Protein AF-A0A2E4WLP1-F1 (afdb_monomer)

Solvent-accessible surface area (backbone atoms only — not comparable to full-atom values): 7929 Å² total; per-residue (Å²): 133,83,77,79,73,80,67,69,80,87,57,80,39,65,28,33,34,32,50,63,63,45,39,62,95,44,97,40,68,71,55,18,43,47,50,52,18,60,77,67,77,48,59,47,69,57,53,52,55,36,40,78,62,64,17,30,34,39,92,76,29,42,27,37,70,75,56,77,68,57,94,65,77,84,78,48,48,96,75,29,68,25,31,45,38,59,49,49,35,42,50,78,37,74,59,32,49,52,60,50,12,59,77,59,77,51,49,43,70,56,42,51,54,44,63,77,43,70,30,33,35,39,94,83,32,42,29,34,61,76,58,68,65,86,69,63,91,125

Foldseek 3Di:
DPDPPQQDFDDKKWKAFLQCVLCVPHPDSVVSLVVVCVVQVHDSVVSVVLNVQRWMDIPNFIKGFDDPLDPDRQPSPPTWIKGFLQSCCCNVVVSDLCVVQVVSVHHSVVSVVLNVFRWIATPNTIIGTDDDGPPPPD

Mean predicted aligned error: 6.13 Å

pLDDT: mean 87.42, std 14.98, range [32.41, 97.62]

Secondary structure (DSSP, 8-state):
-----------EEEEEEHHHHHHTT-S-HHHHHHHHHHHTT--HHHHHHHHHTT-EEETTEEEEE---S-SS-----TTEEEEEHHHHHHHHSTT-HHHHHHHTT--HHHHHHHHTS-EEEETTEEEEE---TT----

Structure (mmCIF, N/CA/C/O backbone):
data_AF-A0A2E4WLP1-F1
#
_entry.id   AF-A0A2E4WLP1-F1
#
loop_
_atom_site.group_PDB
_atom_site.id
_atom_site.type_symbol
_atom_site.label_atom_id
_atom_site.label_alt_id
_atom_site.label_comp_id
_atom_site.label_asym_id
_atom_site.label_entity_id
_atom_site.label_seq_id
_atom_site.pdbx_PDB_ins_code
_atom_site.Cartn_x
_atom_site.Cartn_y
_atom_site.Cartn_z
_atom_site.occupancy
_atom_site.B_iso_or_equiv
_atom_site.auth_seq_id
_atom_site.auth_comp_id
_atom_site.auth_asym_id
_atom_site.auth_atom_id
_atom_site.pdbx_PDB_model_num
ATOM 1 N N . MET A 1 1 ? 11.986 -19.098 -35.768 1.00 40.88 1 MET A N 1
ATOM 2 C CA . MET A 1 1 ? 11.246 -18.023 -35.070 1.00 40.88 1 MET A CA 1
ATOM 3 C C . MET A 1 1 ? 10.822 -18.564 -33.711 1.00 40.88 1 MET A C 1
ATOM 5 O O . MET A 1 1 ? 9.979 -19.449 -33.663 1.00 40.88 1 MET A O 1
ATOM 9 N N . LYS A 1 2 ? 11.488 -18.168 -32.617 1.00 43.41 2 LYS A N 1
ATOM 10 C CA . LYS A 1 2 ? 11.101 -18.614 -31.267 1.00 43.41 2 LYS A CA 1
ATOM 11 C C . LYS A 1 2 ? 9.862 -17.818 -30.865 1.00 43.41 2 LYS A C 1
ATOM 13 O O . LYS A 1 2 ? 9.942 -16.596 -30.797 1.00 43.41 2 LYS A O 1
ATOM 18 N N . GLY A 1 3 ? 8.738 -18.506 -30.668 1.00 45.03 3 GLY A N 1
ATOM 19 C CA . GLY A 1 3 ? 7.481 -17.887 -30.261 1.00 45.03 3 GLY A CA 1
ATOM 20 C C . GLY A 1 3 ? 7.696 -17.023 -29.024 1.00 45.03 3 GLY A C 1
ATOM 21 O O . GLY A 1 3 ? 8.137 -17.519 -27.985 1.00 45.03 3 GLY A O 1
ATOM 22 N N . GLN A 1 4 ? 7.427 -15.724 -29.145 1.00 51.09 4 GLN A N 1
ATOM 23 C CA . GLN A 1 4 ? 7.289 -14.852 -27.988 1.00 51.09 4 GLN A CA 1
ATOM 24 C C . GLN A 1 4 ? 6.107 -15.390 -27.181 1.00 51.09 4 GLN A C 1
ATOM 26 O O . GLN A 1 4 ? 4.953 -15.173 -27.535 1.00 51.09 4 GLN A O 1
ATOM 31 N N . LYS A 1 5 ? 6.388 -16.150 -26.115 1.00 57.34 5 LYS A N 1
ATOM 32 C CA . LYS A 1 5 ? 5.394 -16.402 -25.070 1.00 57.34 5 LYS A CA 1
ATOM 33 C C . LYS A 1 5 ? 4.929 -15.031 -24.590 1.00 57.34 5 LYS A C 1
ATOM 35 O O . LYS A 1 5 ? 5.739 -14.295 -24.024 1.00 57.34 5 LYS A O 1
ATOM 40 N N . GLU A 1 6 ? 3.663 -14.696 -24.828 1.00 61.09 6 GLU A N 1
ATOM 41 C CA . GLU A 1 6 ? 3.023 -13.538 -24.207 1.00 61.09 6 GLU A CA 1
ATOM 42 C C . GLU A 1 6 ? 3.313 -13.573 -22.707 1.00 61.09 6 GLU A C 1
ATOM 44 O O . GLU A 1 6 ? 2.937 -14.512 -21.998 1.00 61.09 6 GLU A O 1
ATOM 49 N N . ARG A 1 7 ? 4.033 -12.565 -22.216 1.00 70.44 7 ARG A N 1
ATOM 50 C CA . ARG A 1 7 ? 4.277 -12.418 -20.786 1.00 70.44 7 ARG A CA 1
ATOM 51 C C . ARG A 1 7 ? 2.992 -11.876 -20.185 1.00 70.44 7 ARG A C 1
ATOM 53 O O . ARG A 1 7 ? 2.648 -10.724 -20.404 1.00 70.44 7 ARG A O 1
ATOM 60 N N . ARG A 1 8 ? 2.267 -12.719 -19.456 1.00 80.75 8 ARG A N 1
ATOM 61 C CA . ARG A 1 8 ? 1.040 -12.320 -18.763 1.00 80.75 8 ARG A CA 1
ATOM 62 C C . ARG A 1 8 ? 1.335 -12.027 -17.296 1.00 80.75 8 ARG A C 1
ATOM 64 O O . ARG A 1 8 ? 2.288 -12.557 -16.715 1.00 80.75 8 ARG A O 1
ATOM 71 N N . ILE A 1 9 ? 0.525 -11.148 -16.716 1.00 84.44 9 ILE A N 1
ATOM 72 C CA . ILE A 1 9 ? 0.515 -10.897 -15.276 1.00 84.44 9 ILE A CA 1
ATOM 73 C C . ILE A 1 9 ? -0.016 -12.154 -14.588 1.00 84.44 9 ILE A C 1
ATOM 75 O O . ILE A 1 9 ? -1.064 -12.668 -14.974 1.00 84.44 9 ILE A O 1
ATOM 79 N N . SER A 1 10 ? 0.724 -12.655 -13.600 1.00 76.25 10 SER A N 1
ATOM 80 C CA . SER A 1 10 ? 0.451 -13.961 -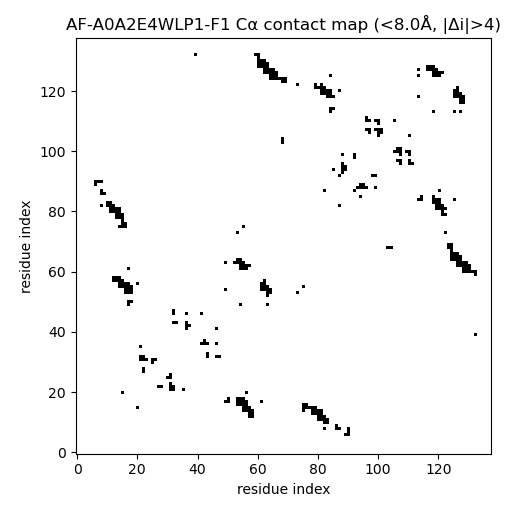12.995 1.00 76.25 10 SER A CA 1
ATOM 81 C C . SER A 1 10 ? -0.622 -13.909 -11.906 1.00 76.25 10 SER A C 1
ATOM 83 O O . SER A 1 10 ? -1.362 -14.873 -11.737 1.00 76.25 10 SER A O 1
ATOM 85 N N . LYS A 1 11 ? -0.698 -12.806 -11.150 1.00 82.88 11 LYS A N 1
ATOM 86 C CA . LYS A 1 11 ? -1.621 -12.644 -10.019 1.00 82.88 11 LYS A CA 1
ATOM 87 C C . LYS A 1 11 ? -2.161 -11.218 -9.983 1.00 82.88 11 LYS A C 1
ATOM 89 O O . LYS A 1 11 ? -1.384 -10.262 -9.989 1.00 82.88 11 LYS A O 1
ATOM 94 N N . ARG A 1 12 ? -3.485 -11.100 -9.916 1.00 88.75 12 ARG A N 1
ATOM 95 C CA . ARG A 1 12 ? -4.186 -9.867 -9.546 1.00 88.75 12 ARG A CA 1
ATOM 96 C C . ARG A 1 12 ? -4.548 -9.945 -8.067 1.00 88.75 12 ARG A C 1
ATOM 98 O O . ARG A 1 12 ? -4.819 -11.028 -7.552 1.00 88.75 12 ARG A O 1
ATOM 105 N N . ILE A 1 13 ? -4.448 -8.819 -7.378 1.00 90.62 13 ILE A N 1
ATOM 106 C CA . ILE A 1 13 ? -4.639 -8.707 -5.936 1.00 90.62 13 ILE A CA 1
ATOM 107 C C . ILE A 1 13 ? -5.767 -7.712 -5.715 1.00 90.62 13 ILE A C 1
ATOM 109 O O . ILE A 1 13 ? -5.641 -6.561 -6.128 1.00 90.62 13 ILE A O 1
ATOM 113 N N . ASN A 1 14 ? -6.834 -8.145 -5.051 1.00 90.12 14 ASN A N 1
ATOM 114 C CA . ASN A 1 14 ? -7.923 -7.251 -4.680 1.00 90.12 14 ASN A CA 1
ATOM 115 C C . ASN A 1 14 ? -7.434 -6.296 -3.594 1.00 90.12 14 ASN A C 1
ATOM 117 O O . ASN A 1 14 ? -6.863 -6.724 -2.584 1.00 90.12 14 ASN A O 1
ATOM 121 N N . VAL A 1 15 ? -7.649 -5.006 -3.825 1.00 91.25 15 VAL A N 1
ATOM 122 C CA . VAL A 1 15 ? -7.235 -3.937 -2.930 1.00 91.25 15 VAL A CA 1
ATOM 123 C C . VAL A 1 15 ? -8.424 -3.062 -2.586 1.00 91.25 15 VAL A C 1
ATOM 125 O O . VAL A 1 15 ? -9.173 -2.636 -3.461 1.00 91.25 15 VAL A O 1
ATOM 128 N N . VAL A 1 16 ? -8.534 -2.749 -1.299 1.00 91.69 16 VAL A N 1
ATOM 129 C CA . VAL A 1 16 ? -9.497 -1.788 -0.756 1.00 91.69 16 VAL A CA 1
ATOM 130 C C . VAL A 1 16 ? -8.765 -0.756 0.099 1.00 91.69 16 VAL A C 1
ATOM 132 O O . VAL A 1 16 ? -7.660 -1.014 0.595 1.00 91.69 16 VAL A O 1
ATOM 135 N N . LEU A 1 17 ? -9.359 0.421 0.303 1.00 92.25 17 LEU A N 1
ATOM 136 C CA . LEU A 1 17 ? -8.835 1.375 1.285 1.00 92.25 17 LEU A CA 1
ATOM 137 C C . LEU A 1 17 ? -8.813 0.732 2.675 1.00 92.25 17 LEU A C 1
ATOM 139 O O . LEU A 1 17 ? -9.767 0.064 3.080 1.00 92.25 17 LEU A O 1
ATOM 143 N N . LEU A 1 18 ? -7.726 0.953 3.424 1.00 93.88 18 LEU A N 1
ATOM 144 C CA . LEU A 1 18 ? -7.625 0.437 4.789 1.00 93.88 18 LEU A CA 1
ATOM 145 C C . LEU A 1 18 ? -8.752 0.992 5.662 1.00 93.88 18 LEU A C 1
ATOM 147 O O . LEU A 1 18 ? -9.290 0.261 6.482 1.00 93.88 18 LEU A O 1
ATOM 151 N N . GLU A 1 19 ? -9.105 2.262 5.475 1.00 93.88 19 GLU A N 1
ATOM 152 C CA . GLU A 1 19 ? -10.209 2.905 6.183 1.00 93.88 19 GLU A CA 1
ATOM 153 C C . GLU A 1 19 ? -11.521 2.151 5.965 1.00 93.88 19 GLU A C 1
ATOM 155 O O . GLU A 1 19 ? -12.093 1.652 6.928 1.00 93.88 19 GLU A O 1
ATOM 160 N N . SER A 1 20 ? -11.933 1.954 4.709 1.00 92.56 20 SER A N 1
ATOM 161 C CA . SER A 1 20 ? -13.149 1.205 4.374 1.00 92.56 20 SER A CA 1
ATOM 162 C C . SER A 1 20 ? -13.127 -0.218 4.935 1.00 92.56 20 SER A C 1
ATOM 164 O O . SER A 1 20 ? -14.129 -0.689 5.467 1.00 92.56 20 SER A O 1
ATOM 166 N N . HIS A 1 21 ? -11.976 -0.899 4.874 1.00 93.56 21 HIS A N 1
ATOM 167 C CA . HIS A 1 21 ? -11.826 -2.238 5.447 1.00 93.56 21 HIS A CA 1
ATOM 168 C C . HIS A 1 21 ? -11.993 -2.252 6.973 1.00 93.56 21 HIS A C 1
ATOM 170 O O . HIS A 1 21 ? -12.681 -3.119 7.504 1.00 93.56 21 HIS A O 1
ATOM 176 N N . VAL A 1 22 ? -11.367 -1.305 7.678 1.00 94.75 22 VAL A N 1
ATOM 177 C CA . VAL A 1 22 ? -11.427 -1.203 9.144 1.00 94.75 22 VAL A CA 1
ATOM 178 C C . VAL A 1 22 ? -12.829 -0.825 9.610 1.00 94.75 22 VAL A C 1
ATOM 180 O O . VAL A 1 22 ? -13.306 -1.385 10.591 1.00 94.75 22 VAL A O 1
ATOM 183 N N . MET A 1 23 ? -13.482 0.099 8.906 1.00 94.25 23 MET A N 1
ATOM 184 C CA . MET A 1 23 ? -14.807 0.626 9.242 1.00 94.25 23 MET A CA 1
ATOM 185 C C . MET A 1 23 ? -15.955 -0.326 8.891 1.00 94.25 23 MET A C 1
ATOM 187 O O . MET A 1 23 ? -17.079 -0.122 9.341 1.00 94.25 23 MET A O 1
ATOM 191 N N . SER A 1 24 ? -15.698 -1.367 8.095 1.00 91.88 24 SER A N 1
ATOM 192 C CA . SER A 1 24 ? -16.729 -2.305 7.651 1.00 91.88 24 SER A CA 1
ATOM 193 C C . SER A 1 24 ? -17.436 -2.969 8.841 1.00 91.88 24 SER A C 1
ATOM 195 O O . SER A 1 24 ? -16.818 -3.696 9.618 1.00 91.88 24 SER A O 1
ATOM 197 N N . GLY A 1 25 ? -18.740 -2.710 8.980 1.00 89.12 25 GLY A N 1
ATOM 198 C CA . GLY A 1 25 ? -19.568 -3.264 10.055 1.00 89.12 25 GLY A CA 1
ATOM 199 C C . GLY A 1 25 ? -19.469 -2.536 11.401 1.00 89.12 25 GLY A C 1
ATOM 200 O O . GLY A 1 25 ? -19.915 -3.089 12.404 1.00 89.12 25 GLY A O 1
ATOM 201 N N . PHE A 1 26 ? -18.903 -1.325 11.440 1.00 92.88 26 PHE A N 1
ATOM 202 C CA . PHE A 1 26 ? -18.823 -0.498 12.645 1.00 92.88 26 PHE A CA 1
ATOM 203 C C . PHE A 1 26 ? -19.364 0.912 12.394 1.00 92.88 26 PHE A C 1
ATOM 205 O O . PHE A 1 26 ? -18.933 1.591 11.467 1.00 92.88 26 PHE A O 1
ATOM 212 N N . ASP A 1 27 ? -20.218 1.398 13.295 1.00 88.94 27 ASP A N 1
ATOM 213 C CA . ASP A 1 27 ? -20.738 2.775 13.245 1.00 88.94 27 ASP A CA 1
ATOM 214 C C . ASP A 1 27 ? -19.764 3.801 13.857 1.00 88.94 27 ASP A C 1
ATOM 216 O O . ASP A 1 27 ? -19.884 5.007 13.646 1.00 88.94 27 ASP A O 1
ATOM 220 N N . SER A 1 28 ? -18.781 3.332 14.634 1.00 94.94 28 SER A N 1
ATOM 221 C CA . SER A 1 28 ? -17.825 4.167 15.366 1.00 94.94 28 SER A CA 1
ATOM 222 C C . SER A 1 28 ? -16.388 3.892 14.939 1.00 94.94 28 SER A C 1
ATOM 224 O O . SER A 1 28 ? -15.852 2.807 15.171 1.00 94.94 28 SER A O 1
ATOM 226 N N . GLU A 1 29 ? -15.710 4.919 14.416 1.00 92.88 29 GLU A N 1
ATOM 227 C CA . GLU A 1 29 ? -14.301 4.838 13.999 1.00 92.88 29 GLU A CA 1
ATOM 228 C C . GLU A 1 29 ? -13.384 4.405 15.145 1.00 92.88 29 GLU A C 1
ATOM 230 O O . GLU A 1 29 ? -12.473 3.587 14.989 1.00 92.88 29 GLU A O 1
ATOM 235 N N . LYS A 1 30 ? -13.655 4.914 16.349 1.00 95.50 30 LYS A N 1
ATOM 236 C CA . LYS A 1 30 ? -12.879 4.575 17.541 1.00 95.50 30 LYS A CA 1
ATOM 237 C C . LYS A 1 30 ? -12.971 3.082 17.861 1.00 95.50 30 LYS A C 1
ATOM 239 O O . LYS A 1 30 ? -11.964 2.493 18.262 1.00 95.50 30 LYS A O 1
ATOM 244 N N . GLU A 1 31 ? -14.152 2.489 17.715 1.00 96.44 31 GLU A N 1
ATOM 245 C CA . GLU A 1 31 ? -14.380 1.067 17.985 1.00 96.44 31 GLU A CA 1
ATOM 246 C C . GLU A 1 31 ? -13.807 0.190 16.879 1.00 96.44 31 GLU A C 1
ATOM 248 O O . GLU A 1 31 ? -13.076 -0.749 17.190 1.00 96.44 31 GLU A O 1
ATOM 253 N N . ALA A 1 32 ? -14.028 0.564 15.619 1.00 97.12 32 ALA A N 1
ATOM 254 C CA . ALA A 1 32 ? -13.469 -0.087 14.439 1.00 97.12 32 ALA A CA 1
ATOM 255 C C . ALA A 1 32 ? -11.937 -0.208 14.524 1.00 97.12 32 ALA A C 1
ATOM 257 O O . ALA A 1 32 ? -11.361 -1.299 14.463 1.00 97.12 32 ALA A O 1
ATOM 258 N N . ILE A 1 33 ? -11.259 0.917 14.782 1.00 97.62 33 ILE A N 1
ATOM 259 C CA . ILE A 1 33 ? -9.799 0.967 14.922 1.00 97.62 33 ILE A CA 1
ATOM 260 C C . ILE A 1 33 ? -9.329 0.132 16.111 1.00 97.62 33 ILE A C 1
ATOM 262 O O . ILE A 1 33 ? -8.321 -0.568 16.005 1.00 97.62 33 ILE A O 1
ATOM 266 N N . LYS A 1 34 ? -10.027 0.201 17.252 1.00 97.12 34 LYS A N 1
ATOM 267 C CA . LYS A 1 34 ? -9.683 -0.596 18.437 1.00 97.12 34 LYS A CA 1
ATOM 268 C C . LYS A 1 34 ? -9.830 -2.091 18.152 1.00 97.12 34 LYS A C 1
ATOM 270 O O . LYS A 1 34 ? -8.944 -2.857 18.521 1.00 97.12 34 LYS A O 1
ATOM 275 N N . HIS A 1 35 ? -10.902 -2.493 17.475 1.00 96.94 35 HIS A N 1
ATOM 276 C CA . HIS A 1 35 ? -11.149 -3.878 17.098 1.00 96.94 35 HIS A CA 1
ATOM 277 C C . HIS A 1 35 ? -10.054 -4.401 16.162 1.00 96.94 35 HIS A C 1
ATOM 279 O O . HIS A 1 35 ? -9.419 -5.410 16.469 1.00 96.94 35 HIS A O 1
ATOM 285 N N . PHE A 1 36 ? -9.768 -3.686 15.070 1.00 96.44 36 PHE A N 1
ATOM 286 C CA . PHE A 1 36 ? -8.715 -4.062 14.124 1.00 96.44 36 PHE A CA 1
ATOM 287 C C . PHE A 1 36 ? -7.338 -4.138 14.798 1.00 96.44 36 PHE A C 1
ATOM 289 O O . PHE A 1 36 ? -6.592 -5.099 14.612 1.00 96.44 36 PHE A O 1
ATOM 296 N N . ALA A 1 37 ? -7.012 -3.145 15.630 1.00 96.44 37 ALA A N 1
ATOM 297 C CA . ALA A 1 37 ? -5.750 -3.098 16.356 1.00 96.44 37 ALA A CA 1
ATOM 298 C C . ALA A 1 37 ? -5.573 -4.304 17.290 1.00 96.44 37 ALA A C 1
ATOM 300 O O . ALA A 1 37 ? -4.522 -4.946 17.272 1.00 96.44 37 ALA A O 1
ATOM 301 N N . ASN A 1 38 ? -6.618 -4.654 18.044 1.00 95.69 38 ASN A N 1
ATOM 302 C CA . ASN A 1 38 ? -6.613 -5.814 18.932 1.00 95.69 38 ASN A CA 1
ATOM 303 C C . ASN A 1 38 ? -6.498 -7.127 18.150 1.00 95.69 38 ASN A C 1
ATOM 305 O O . ASN A 1 38 ? -5.663 -7.963 18.486 1.00 95.69 38 ASN A O 1
ATOM 309 N N . LYS A 1 39 ? -7.282 -7.286 17.074 1.00 95.06 39 LYS A N 1
ATOM 310 C CA . LYS A 1 39 ? -7.270 -8.478 16.209 1.00 95.06 39 LYS A CA 1
ATOM 311 C C . LYS A 1 39 ? -5.877 -8.784 15.655 1.00 95.06 39 LYS A C 1
ATOM 313 O O . LYS A 1 39 ? -5.505 -9.946 15.532 1.00 95.06 39 LYS A O 1
ATOM 318 N N . HIS A 1 40 ? -5.113 -7.745 15.327 1.00 94.25 40 HIS A N 1
ATOM 319 C CA . HIS A 1 40 ? -3.787 -7.867 14.723 1.00 94.25 40 HIS A CA 1
ATOM 320 C C . HIS A 1 40 ? -2.626 -7.618 15.700 1.00 94.25 40 HIS A C 1
ATOM 322 O O . HIS A 1 40 ? -1.477 -7.566 15.264 1.00 94.25 40 HIS A O 1
ATOM 328 N N . ASN A 1 41 ? -2.905 -7.481 17.002 1.00 94.62 41 ASN A N 1
ATOM 329 C CA . ASN A 1 41 ? -1.926 -7.191 18.055 1.00 94.62 41 ASN A CA 1
ATOM 330 C C . ASN A 1 41 ? -1.005 -5.994 17.730 1.00 94.62 41 ASN A C 1
ATOM 332 O O . ASN A 1 41 ? 0.225 -6.078 17.766 1.00 94.62 41 ASN A O 1
ATOM 336 N N . ILE A 1 42 ? -1.607 -4.863 17.365 1.00 95.50 42 ILE A N 1
ATOM 337 C CA . ILE A 1 42 ? -0.909 -3.616 17.034 1.00 95.50 42 ILE A CA 1
ATOM 338 C C . ILE A 1 42 ? -1.486 -2.437 17.818 1.00 95.50 42 ILE A C 1
ATOM 340 O O . ILE A 1 42 ? -2.600 -2.476 18.326 1.00 95.50 42 ILE A O 1
ATOM 344 N N . LEU A 1 43 ? -0.735 -1.338 17.884 1.00 96.69 43 LEU A N 1
ATOM 345 C CA . LEU A 1 43 ? -1.203 -0.107 18.520 1.00 96.69 43 LEU A CA 1
ATOM 346 C C . LEU A 1 43 ? -2.263 0.598 17.663 1.00 96.69 43 LEU A C 1
ATOM 348 O O . LEU A 1 43 ? -2.055 0.829 16.471 1.00 96.69 43 LEU A O 1
ATOM 352 N N . THR A 1 44 ? -3.341 1.066 18.294 1.00 96.94 44 THR A N 1
ATOM 353 C CA . THR A 1 44 ? -4.399 1.868 17.644 1.00 96.94 44 THR A CA 1
ATOM 354 C C . THR A 1 44 ? -3.849 3.115 16.950 1.00 96.94 44 THR A C 1
ATOM 356 O O . THR A 1 44 ? -4.270 3.453 15.845 1.00 96.94 44 THR A O 1
ATOM 359 N N . GLN A 1 45 ? -2.847 3.776 17.542 1.00 97.56 45 GLN A N 1
ATOM 360 C CA . GLN A 1 45 ? -2.188 4.935 16.932 1.00 97.56 45 GLN A CA 1
ATOM 361 C C . GLN A 1 45 ? -1.515 4.586 15.595 1.00 97.56 45 GLN A C 1
ATOM 363 O O . GLN A 1 45 ? -1.466 5.421 14.694 1.00 97.56 45 GLN A O 1
ATOM 368 N N . ARG A 1 46 ? -1.009 3.356 15.440 1.00 96.69 46 ARG A N 1
ATOM 369 C CA . ARG A 1 46 ? -0.391 2.900 14.189 1.00 96.69 46 ARG A CA 1
ATOM 370 C C . ARG A 1 46 ? -1.436 2.754 13.085 1.00 96.69 46 ARG A C 1
ATOM 372 O O . ARG A 1 46 ? -1.197 3.229 11.981 1.00 96.69 46 ARG A O 1
ATOM 379 N N . VAL A 1 47 ? -2.599 2.189 13.411 1.00 96.88 47 VAL A N 1
ATOM 380 C CA . VAL A 1 47 ? -3.744 2.077 12.491 1.00 96.88 47 VAL A CA 1
ATOM 381 C C . VAL A 1 47 ? -4.209 3.461 12.038 1.00 96.88 47 VAL A C 1
ATOM 383 O O . VAL A 1 47 ? -4.291 3.705 10.839 1.00 96.88 47 VAL A O 1
ATOM 386 N N . LYS A 1 48 ? -4.386 4.404 12.975 1.00 96.69 48 LYS A N 1
ATOM 387 C CA . LYS A 1 48 ? -4.737 5.802 12.661 1.00 96.69 48 LYS A CA 1
ATOM 388 C C . LYS A 1 48 ? -3.759 6.451 11.684 1.00 96.69 48 LYS A C 1
ATOM 390 O O . LYS A 1 48 ? -4.174 7.075 10.716 1.00 96.69 48 LYS A O 1
ATOM 395 N N . ARG A 1 49 ? -2.451 6.284 11.915 1.00 96.94 49 ARG A N 1
ATOM 396 C CA . ARG A 1 49 ? -1.414 6.826 11.020 1.00 96.94 49 ARG A CA 1
ATOM 397 C C . ARG A 1 49 ? -1.461 6.203 9.627 1.00 96.94 49 ARG A C 1
ATOM 399 O O . ARG A 1 49 ? -1.154 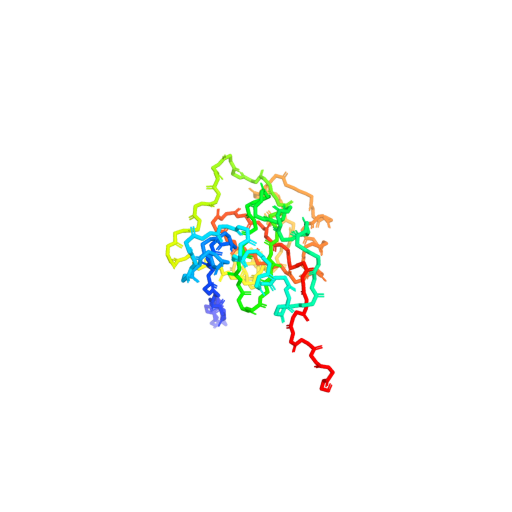6.888 8.662 1.00 96.94 49 ARG A O 1
ATOM 406 N N . TRP A 1 50 ? -1.806 4.923 9.516 1.00 96.06 50 TRP A N 1
ATOM 407 C CA . TRP A 1 50 ? -1.959 4.267 8.220 1.00 96.06 50 TRP A CA 1
ATOM 408 C C . TRP A 1 50 ? -3.190 4.756 7.465 1.00 96.06 50 TRP A C 1
ATOM 410 O O . TRP A 1 50 ? -3.059 5.088 6.291 1.00 96.06 50 TRP A O 1
ATOM 420 N N . ILE A 1 51 ? -4.337 4.868 8.137 1.00 94.25 51 ILE A N 1
ATOM 421 C CA . ILE A 1 51 ? -5.563 5.432 7.556 1.00 94.25 51 ILE A CA 1
ATOM 422 C C . ILE A 1 51 ? -5.300 6.856 7.053 1.00 94.25 51 ILE A C 1
ATOM 424 O O . ILE A 1 51 ? -5.475 7.127 5.870 1.00 94.25 51 ILE A O 1
ATOM 428 N N . ALA A 1 52 ? -4.735 7.722 7.900 1.00 92.50 52 ALA A N 1
ATOM 429 C CA . ALA A 1 52 ? -4.399 9.098 7.527 1.00 92.50 52 ALA A CA 1
ATOM 430 C C . ALA A 1 52 ? -3.392 9.196 6.362 1.00 92.50 52 ALA A C 1
ATOM 432 O O . ALA A 1 52 ? -3.355 10.196 5.652 1.00 92.50 52 ALA A O 1
ATOM 433 N N . ALA A 1 53 ? -2.562 8.170 6.161 1.00 91.69 53 ALA A N 1
ATOM 434 C CA . ALA A 1 53 ? -1.611 8.098 5.054 1.00 91.69 53 ALA A CA 1
ATOM 435 C C . ALA A 1 53 ? -2.207 7.494 3.766 1.00 91.69 53 ALA A C 1
ATOM 437 O O . ALA A 1 53 ? -1.457 7.275 2.812 1.00 91.69 53 ALA A O 1
ATOM 438 N N . GLY A 1 54 ? -3.508 7.184 3.735 1.00 90.81 54 GLY A N 1
ATOM 439 C CA . GLY A 1 54 ? -4.158 6.531 2.597 1.00 90.81 54 GLY A CA 1
ATOM 440 C C . GLY A 1 54 ? -3.638 5.112 2.364 1.00 90.81 54 GLY A C 1
ATOM 441 O O . GLY A 1 54 ? -3.385 4.715 1.226 1.00 90.81 54 GLY A O 1
ATOM 442 N N . ALA A 1 55 ? -3.381 4.365 3.441 1.00 94.06 55 ALA A N 1
ATOM 443 C CA . ALA A 1 55 ? -2.978 2.970 3.335 1.00 94.06 55 ALA A CA 1
ATOM 444 C C . ALA A 1 55 ? -4.067 2.122 2.673 1.00 94.06 55 ALA A C 1
ATOM 446 O O . ALA A 1 55 ? -5.262 2.401 2.781 1.00 94.06 55 ALA A O 1
ATOM 447 N N . VAL A 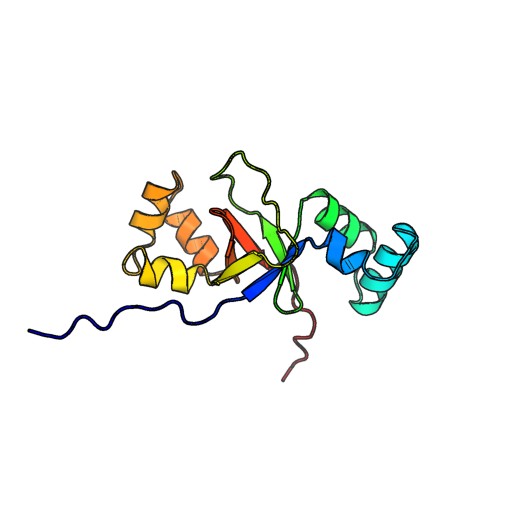1 56 ? -3.635 1.029 2.057 1.00 94.31 56 VAL A N 1
ATOM 448 C CA . VAL A 1 56 ? -4.529 0.058 1.433 1.00 94.31 56 VAL A CA 1
ATOM 449 C C . VAL A 1 56 ? -4.403 -1.304 2.102 1.00 94.31 56 VAL A C 1
ATOM 451 O O . VAL A 1 56 ? -3.338 -1.660 2.619 1.00 94.31 56 VAL A O 1
ATOM 454 N N . TRP A 1 57 ? -5.499 -2.054 2.097 1.00 94.31 57 TRP A N 1
ATOM 455 C CA . TRP A 1 57 ? -5.570 -3.434 2.551 1.00 94.31 57 TRP A CA 1
ATOM 456 C C . TRP A 1 57 ? -5.584 -4.369 1.345 1.00 94.31 57 TRP A C 1
ATOM 458 O O . TRP A 1 57 ? -6.436 -4.244 0.466 1.00 94.31 57 TRP A O 1
ATOM 468 N N . ALA A 1 58 ? -4.631 -5.295 1.303 1.00 92.75 58 ALA A N 1
ATOM 469 C CA . ALA A 1 58 ? -4.474 -6.239 0.206 1.00 92.75 58 ALA A CA 1
ATOM 470 C C . ALA A 1 58 ? -3.896 -7.555 0.734 1.00 92.75 58 ALA A C 1
ATOM 472 O O . ALA A 1 58 ? -2.938 -7.537 1.505 1.00 92.75 58 ALA A O 1
ATOM 473 N N . ASP A 1 59 ? -4.474 -8.689 0.332 1.00 90.44 59 ASP A N 1
ATOM 474 C CA . ASP A 1 59 ? -3.994 -10.041 0.686 1.00 90.44 59 ASP A CA 1
ATOM 475 C C . ASP A 1 59 ? -3.711 -10.228 2.197 1.00 90.44 59 ASP A C 1
ATOM 477 O O . ASP A 1 59 ? -2.693 -10.781 2.613 1.00 90.44 59 ASP A O 1
ATOM 481 N N . GLY A 1 60 ? -4.580 -9.675 3.052 1.00 92.69 60 GLY A N 1
ATOM 482 C CA . GLY A 1 60 ? -4.430 -9.771 4.507 1.00 92.69 60 GLY A CA 1
ATOM 483 C C . GLY A 1 60 ? -3.369 -8.848 5.120 1.00 92.69 60 GLY A C 1
ATOM 484 O O . GLY A 1 60 ? -3.013 -9.023 6.286 1.00 92.69 60 GLY A O 1
ATOM 485 N N . GLN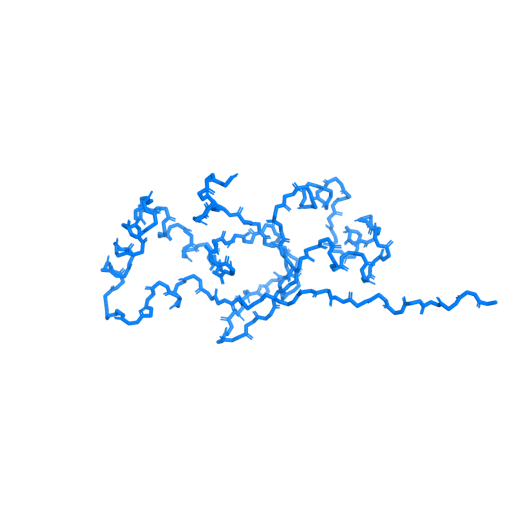 A 1 61 ? -2.823 -7.897 4.358 1.00 96.19 61 GLN A N 1
ATOM 486 C CA . GLN A 1 61 ? -1.731 -7.023 4.784 1.00 96.19 61 GLN A CA 1
ATOM 487 C C . GLN A 1 61 ? -2.029 -5.546 4.522 1.00 96.19 61 GLN A C 1
ATOM 489 O O . GLN A 1 61 ? -2.798 -5.181 3.635 1.00 96.19 61 GLN A O 1
ATOM 494 N N . VAL A 1 62 ? -1.349 -4.679 5.275 1.00 96.44 62 VAL A N 1
ATOM 495 C CA . VAL A 1 62 ? -1.384 -3.226 5.082 1.00 96.44 62 VAL A CA 1
ATOM 496 C C . VAL A 1 62 ? -0.237 -2.800 4.178 1.00 96.44 62 VAL A C 1
ATOM 498 O O . VAL A 1 62 ? 0.926 -3.118 4.445 1.00 96.44 62 VAL A O 1
ATOM 501 N N . TYR A 1 63 ? -0.539 -2.001 3.159 1.00 96.38 63 TYR A N 1
ATOM 502 C CA . TYR A 1 63 ? 0.450 -1.397 2.275 1.00 96.38 63 TYR A CA 1
ATOM 503 C C . TYR A 1 63 ? 0.379 0.131 2.323 1.00 96.38 63 TYR A C 1
ATOM 505 O O . TYR A 1 63 ? -0.695 0.725 2.369 1.00 96.38 63 TYR A O 1
ATOM 513 N N . LEU A 1 64 ? 1.545 0.777 2.275 1.00 95.50 64 LEU A N 1
ATOM 514 C CA . LEU A 1 64 ? 1.668 2.234 2.187 1.00 95.50 64 LEU A CA 1
ATOM 515 C C . LEU A 1 64 ? 2.249 2.651 0.847 1.00 95.50 64 LEU A C 1
ATOM 517 O O . LEU A 1 64 ? 3.235 2.061 0.395 1.00 95.50 64 LEU A O 1
ATOM 521 N N . ARG A 1 65 ? 1.708 3.729 0.278 1.00 94.06 65 ARG A N 1
ATOM 522 C CA . ARG A 1 65 ? 2.243 4.368 -0.925 1.00 94.06 65 ARG A CA 1
ATOM 523 C C . ARG A 1 65 ? 3.686 4.822 -0.684 1.00 94.06 65 ARG A C 1
ATOM 525 O O . ARG A 1 65 ? 4.002 5.406 0.356 1.00 94.06 65 ARG A O 1
ATOM 532 N N . LYS A 1 66 ? 4.584 4.514 -1.620 1.00 94.62 66 LYS A N 1
ATOM 533 C CA . LYS A 1 66 ? 6.010 4.891 -1.570 1.00 94.62 66 LYS A CA 1
ATOM 534 C C . LYS A 1 66 ? 6.458 5.748 -2.743 1.00 94.62 66 LYS A C 1
ATOM 536 O O . LYS A 1 66 ? 7.519 6.357 -2.640 1.00 94.62 66 LYS A O 1
ATOM 541 N N . SER A 1 67 ? 5.672 5.814 -3.806 1.00 93.06 67 SER A N 1
ATOM 542 C CA . SER A 1 67 ? 5.883 6.735 -4.918 1.00 93.06 67 SER A CA 1
ATOM 543 C C . SER A 1 67 ? 4.884 7.894 -4.887 1.00 93.06 67 SER A C 1
ATOM 545 O O . SER A 1 67 ? 3.929 7.922 -4.103 1.00 93.06 67 SER A O 1
ATOM 547 N N . LYS A 1 68 ? 5.163 8.901 -5.709 1.00 88.94 68 LYS A N 1
ATOM 548 C CA . LYS A 1 68 ? 4.255 9.998 -6.034 1.00 88.94 68 LYS A CA 1
ATOM 549 C C . LYS A 1 68 ? 4.407 10.283 -7.525 1.00 88.94 68 LYS A C 1
ATOM 551 O O . LYS A 1 68 ? 4.999 11.283 -7.905 1.00 88.94 68 LYS A O 1
ATOM 556 N N . PHE A 1 69 ? 4.021 9.312 -8.341 1.00 89.38 69 PHE A N 1
ATOM 557 C CA . PHE A 1 69 ? 4.091 9.430 -9.798 1.00 89.38 69 PHE A CA 1
ATOM 558 C C . PHE A 1 69 ? 2.879 10.164 -10.366 1.00 89.38 69 PHE A C 1
ATOM 560 O O . PHE A 1 69 ? 2.979 10.796 -11.411 1.00 89.38 69 PHE A O 1
ATOM 567 N N . SER A 1 70 ? 1.752 10.070 -9.666 1.00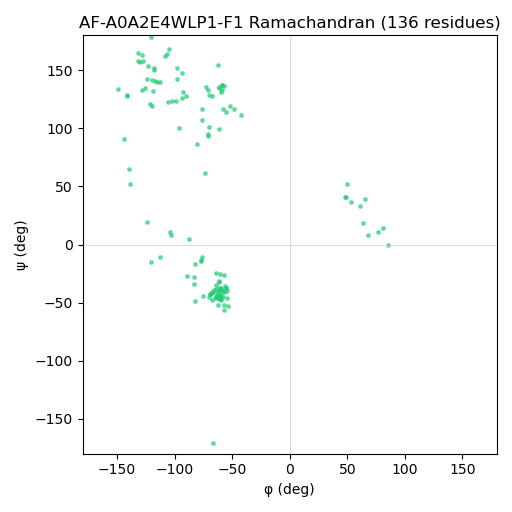 81.62 70 SER A N 1
ATOM 568 C CA . SER A 1 70 ? 0.506 10.756 -9.942 1.00 81.62 70 SER A CA 1
ATOM 569 C C . SER A 1 70 ? 0.181 11.728 -8.807 1.00 81.62 70 SER A C 1
ATOM 571 O O . SER A 1 70 ? 0.341 11.426 -7.615 1.00 81.62 70 SER A O 1
ATOM 573 N N . ASP A 1 71 ? -0.324 12.896 -9.196 1.00 72.19 71 ASP A N 1
ATOM 574 C CA . ASP A 1 71 ? -0.917 13.869 -8.278 1.00 72.19 71 ASP A CA 1
ATOM 575 C C . ASP A 1 71 ? -2.329 13.456 -7.847 1.00 72.19 71 ASP A C 1
ATOM 577 O O . ASP A 1 71 ? -2.864 13.975 -6.866 1.00 72.19 71 ASP A O 1
ATOM 581 N N . SER A 1 72 ? -2.939 12.487 -8.539 1.00 68.19 72 SER A N 1
ATOM 582 C CA . SER A 1 72 ? -4.248 11.976 -8.160 1.00 68.19 72 SER A CA 1
ATOM 583 C C . SER A 1 72 ? -4.151 11.142 -6.878 1.00 68.19 72 SER A C 1
ATOM 585 O O . SER A 1 72 ? -3.283 10.265 -6.759 1.00 68.19 72 SER A O 1
ATOM 587 N N . PRO A 1 73 ? -5.045 11.365 -5.900 1.00 64.38 73 PRO A N 1
ATOM 588 C CA . PRO A 1 73 ? -5.204 10.422 -4.807 1.00 64.38 73 PRO A CA 1
ATOM 589 C C . PRO A 1 73 ? -5.593 9.063 -5.396 1.00 64.38 73 PRO A C 1
ATOM 591 O O . PRO A 1 73 ? -6.402 8.982 -6.320 1.00 64.38 73 PRO A O 1
ATOM 594 N N . VAL A 1 74 ? -4.991 7.990 -4.882 1.00 64.44 74 VAL A N 1
ATOM 595 C CA . VAL A 1 74 ? -5.385 6.637 -5.279 1.00 64.44 74 VAL A CA 1
ATOM 596 C C . VAL A 1 74 ? -6.768 6.400 -4.694 1.00 64.44 74 VAL A C 1
ATOM 598 O O . VAL A 1 74 ? -6.909 6.154 -3.498 1.00 64.44 74 VAL A O 1
ATOM 601 N N . VAL A 1 75 ? -7.789 6.522 -5.536 1.00 61.59 75 VAL A N 1
ATOM 602 C CA . VAL A 1 75 ? -9.157 6.163 -5.183 1.00 61.59 75 VAL A CA 1
ATOM 603 C C . VAL A 1 75 ? -9.248 4.651 -5.334 1.00 61.59 75 VAL A C 1
ATOM 605 O O . VAL A 1 75 ? -9.565 4.141 -6.406 1.00 61.59 75 VAL A O 1
ATOM 608 N N . ALA A 1 76 ? -8.892 3.912 -4.283 1.00 57.72 76 ALA A N 1
ATOM 609 C CA . ALA A 1 76 ? -9.263 2.507 -4.225 1.00 57.72 76 ALA A CA 1
ATOM 610 C C . ALA A 1 76 ? -10.780 2.460 -3.984 1.00 57.72 76 ALA A C 1
ATOM 612 O O . ALA A 1 76 ? -11.240 2.609 -2.856 1.00 57.72 76 ALA A O 1
ATOM 613 N N . GLY A 1 77 ? -11.546 2.369 -5.075 1.00 55.66 77 GLY A N 1
ATOM 614 C CA . GLY A 1 77 ? -12.971 2.043 -5.022 1.00 55.66 77 GLY A CA 1
ATOM 615 C C . GLY A 1 77 ? -13.196 0.611 -4.528 1.00 55.66 77 GLY A C 1
ATOM 616 O O . GLY A 1 77 ? -12.251 -0.056 -4.103 1.00 55.66 77 GLY A O 1
ATOM 617 N N . ASP A 1 78 ? -14.439 0.137 -4.618 1.00 49.78 78 ASP A N 1
ATOM 618 C CA . ASP A 1 78 ? -14.859 -1.142 -4.026 1.00 49.78 78 ASP A CA 1
ATOM 619 C C . ASP A 1 78 ? -14.046 -2.354 -4.517 1.00 49.78 78 ASP A C 1
ATOM 621 O O . ASP A 1 78 ? -13.855 -3.301 -3.757 1.00 49.78 78 ASP A O 1
ATOM 625 N N . GLU A 1 79 ? -13.468 -2.299 -5.725 1.00 53.38 79 GLU A N 1
ATOM 626 C CA . GLU A 1 79 ? -12.535 -3.310 -6.235 1.00 53.38 79 GLU A CA 1
ATOM 627 C C . GLU A 1 79 ? -11.436 -2.665 -7.096 1.00 53.38 79 GLU A C 1
ATOM 629 O O . GLU A 1 79 ? -11.574 -2.481 -8.306 1.00 53.38 79 GLU A O 1
ATOM 634 N N . CYS A 1 80 ? -10.315 -2.290 -6.475 1.00 72.56 80 CYS A N 1
ATOM 635 C CA . CYS A 1 80 ? -9.124 -1.852 -7.197 1.00 72.56 80 CYS A CA 1
ATOM 636 C C . CYS A 1 80 ? -8.132 -3.015 -7.294 1.00 72.56 80 CYS A C 1
ATOM 638 O O . CYS A 1 80 ? -7.727 -3.580 -6.280 1.00 72.56 80 CYS A O 1
ATOM 640 N N . GLU A 1 81 ? -7.718 -3.389 -8.502 1.00 84.31 81 GLU A N 1
ATOM 641 C CA . GLU A 1 81 ? -6.765 -4.484 -8.684 1.00 84.31 81 GLU A CA 1
ATOM 642 C C . GLU A 1 81 ? -5.324 -3.970 -8.673 1.00 84.31 81 GLU A C 1
ATOM 644 O O . GLU A 1 81 ? -4.942 -3.075 -9.431 1.00 84.31 81 GLU A O 1
ATOM 649 N N . ALA A 1 82 ? -4.498 -4.585 -7.834 1.00 91.69 82 ALA A N 1
ATOM 650 C CA . ALA A 1 82 ? -3.056 -4.416 -7.852 1.00 91.69 82 ALA A CA 1
ATOM 651 C C . ALA A 1 82 ? -2.361 -5.655 -8.412 1.00 91.69 82 ALA A C 1
ATOM 653 O O . ALA A 1 82 ? -2.915 -6.754 -8.482 1.00 91.69 82 ALA A O 1
ATOM 654 N N . VAL A 1 83 ? -1.099 -5.481 -8.780 1.00 94.12 83 VAL A N 1
ATOM 655 C CA . VAL A 1 83 ? -0.226 -6.562 -9.245 1.00 94.12 83 VAL A CA 1
ATOM 656 C C . VAL A 1 83 ? 1.105 -6.477 -8.516 1.00 94.12 83 VAL A C 1
ATOM 658 O O . VAL A 1 83 ? 1.474 -5.414 -8.016 1.00 94.12 83 VAL A O 1
ATOM 661 N N . LEU A 1 84 ? 1.860 -7.571 -8.442 1.00 94.88 84 LEU A N 1
ATOM 662 C CA . LEU A 1 84 ? 3.220 -7.501 -7.905 1.00 94.88 84 LEU A CA 1
ATOM 663 C C . LEU A 1 84 ? 4.072 -6.569 -8.775 1.00 94.88 84 LEU A C 1
ATOM 665 O O . LEU A 1 84 ? 4.046 -6.672 -10.004 1.00 94.88 84 LEU A O 1
ATOM 669 N N . LEU A 1 85 ? 4.859 -5.685 -8.151 1.00 95.38 85 LEU A N 1
ATOM 670 C CA . LEU A 1 85 ? 5.716 -4.759 -8.902 1.00 95.38 85 LEU A CA 1
ATOM 671 C C . LEU A 1 85 ? 6.717 -5.516 -9.788 1.00 95.38 85 LEU A C 1
ATOM 673 O O . LEU A 1 85 ? 6.985 -5.106 -10.915 1.00 95.38 85 LEU A O 1
ATOM 677 N N . SER A 1 86 ? 7.240 -6.641 -9.298 1.00 94.50 86 SER A N 1
ATOM 678 C CA . SER A 1 86 ? 8.136 -7.520 -10.053 1.00 94.50 86 SER A CA 1
ATOM 679 C C . SER A 1 86 ? 7.483 -8.075 -11.317 1.00 94.50 86 SER A C 1
ATOM 681 O O . SER A 1 86 ? 8.090 -8.027 -12.385 1.00 94.50 86 SER A O 1
ATOM 683 N N . ASP A 1 87 ? 6.238 -8.544 -11.228 1.00 93.69 87 ASP A N 1
ATOM 684 C CA . ASP A 1 87 ? 5.494 -9.035 -12.388 1.00 93.69 87 ASP A CA 1
ATOM 685 C C . ASP A 1 87 ? 5.180 -7.903 -13.370 1.00 93.69 87 ASP A C 1
ATOM 687 O O . ASP A 1 87 ? 5.346 -8.085 -14.577 1.00 93.69 87 ASP A O 1
ATOM 691 N N . TYR A 1 88 ? 4.797 -6.724 -12.872 1.00 94.12 88 TYR A N 1
ATOM 692 C CA . TYR A 1 88 ? 4.561 -5.554 -13.717 1.00 94.12 88 TYR A CA 1
ATOM 693 C C . TYR A 1 88 ? 5.821 -5.146 -14.490 1.00 94.12 88 TYR A C 1
ATOM 695 O O . TYR A 1 88 ? 5.770 -4.974 -15.705 1.00 94.12 88 TYR A O 1
ATOM 703 N N . ILE A 1 89 ? 6.977 -5.070 -13.823 1.00 94.25 89 ILE A N 1
ATOM 704 C CA . ILE A 1 89 ? 8.249 -4.739 -14.481 1.00 94.25 89 ILE A CA 1
ATOM 705 C C . ILE A 1 89 ? 8.665 -5.840 -15.468 1.00 94.25 89 ILE A C 1
ATOM 707 O O . ILE A 1 89 ? 9.117 -5.538 -16.574 1.00 94.25 89 ILE A O 1
ATOM 711 N N . ARG A 1 90 ? 8.462 -7.119 -15.131 1.00 94.19 90 ARG A N 1
ATOM 712 C CA . ARG A 1 90 ? 8.751 -8.254 -16.024 1.00 94.19 90 ARG A CA 1
ATOM 713 C C . ARG A 1 90 ? 7.948 -8.205 -17.325 1.00 94.19 90 ARG A C 1
ATOM 715 O O . ARG A 1 90 ? 8.487 -8.526 -18.387 1.00 94.19 90 ARG A O 1
ATOM 722 N N . VAL A 1 91 ? 6.659 -7.883 -17.222 1.00 93.19 91 VAL A N 1
ATOM 723 C CA . VAL A 1 91 ? 5.708 -7.894 -18.341 1.00 93.19 91 VAL A CA 1
ATOM 724 C C . VAL A 1 91 ? 5.804 -6.613 -19.166 1.00 93.19 91 VAL A C 1
ATOM 726 O O . VAL A 1 91 ? 5.920 -6.694 -20.382 1.00 93.19 91 VAL A O 1
ATOM 729 N N . THR A 1 92 ? 5.795 -5.449 -18.517 1.00 93.94 92 THR A N 1
ATOM 730 C CA . THR A 1 92 ? 5.669 -4.143 -19.185 1.00 93.94 92 THR A CA 1
ATOM 731 C C . THR A 1 92 ? 7.016 -3.546 -19.595 1.00 93.94 92 THR A C 1
ATOM 733 O O . THR A 1 92 ? 7.082 -2.777 -20.549 1.00 93.94 92 THR A O 1
ATOM 736 N N . PHE A 1 93 ? 8.097 -3.886 -18.889 1.00 93.75 93 PHE A N 1
ATOM 737 C CA . PHE A 1 93 ? 9.427 -3.296 -19.092 1.00 93.75 93 PHE A CA 1
ATOM 738 C C . PHE A 1 93 ? 10.496 -4.345 -19.388 1.00 93.75 93 PHE A C 1
ATOM 740 O O . PHE A 1 93 ? 11.678 -4.093 -19.190 1.00 93.75 93 PHE A O 1
ATOM 747 N N . ASP A 1 94 ? 10.105 -5.544 -19.808 1.00 92.19 94 ASP A N 1
ATOM 748 C CA . ASP A 1 94 ? 11.031 -6.637 -20.096 1.00 92.19 94 ASP A CA 1
ATOM 749 C C . ASP A 1 94 ? 12.001 -6.982 -18.957 1.00 92.19 94 ASP A C 1
ATOM 751 O O . ASP A 1 94 ? 13.159 -7.335 -19.178 1.00 92.19 94 ASP A O 1
ATOM 755 N N . ASN A 1 95 ? 11.512 -6.896 -17.716 1.00 91.94 95 ASN A N 1
ATOM 756 C CA . ASN A 1 95 ? 12.310 -7.093 -16.504 1.00 91.94 95 ASN A CA 1
ATOM 757 C C . ASN A 1 95 ? 13.435 -6.048 -16.333 1.00 91.94 95 ASN A C 1
ATOM 759 O O . ASN A 1 95 ? 14.370 -6.252 -15.559 1.00 91.94 95 ASN A O 1
ATOM 763 N N . ASN A 1 96 ? 13.344 -4.916 -17.037 1.00 93.25 96 ASN A N 1
ATOM 764 C CA . ASN A 1 96 ? 14.300 -3.822 -16.981 1.00 93.25 96 ASN A CA 1
ATOM 765 C C . ASN A 1 96 ? 13.820 -2.730 -16.010 1.00 93.25 96 ASN A C 1
ATOM 767 O O . ASN A 1 96 ? 12.997 -1.873 -16.337 1.00 93.25 96 ASN A O 1
ATOM 771 N N . ALA A 1 97 ? 14.376 -2.750 -14.798 1.00 93.81 97 ALA A N 1
ATOM 772 C CA . ALA A 1 97 ? 14.080 -1.760 -13.765 1.00 93.81 97 ALA A CA 1
ATOM 773 C C . ALA A 1 97 ? 14.522 -0.333 -14.140 1.00 93.81 97 ALA A C 1
ATOM 775 O O . ALA A 1 97 ? 13.950 0.623 -13.620 1.00 93.81 97 ALA A O 1
ATOM 776 N N . THR A 1 98 ? 15.509 -0.176 -15.030 1.00 95.88 98 THR A N 1
ATOM 777 C CA . THR A 1 98 ? 15.944 1.137 -15.527 1.00 95.88 98 THR A CA 1
ATOM 778 C C . THR A 1 98 ? 14.853 1.768 -16.378 1.00 95.88 98 THR A C 1
ATOM 780 O O . THR A 1 98 ? 14.454 2.891 -16.097 1.00 95.88 98 THR A O 1
ATOM 783 N N . ASN A 1 99 ? 14.276 1.017 -17.320 1.00 96.62 99 ASN A N 1
ATOM 784 C CA . ASN A 1 99 ? 13.191 1.522 -18.167 1.00 96.62 99 ASN A CA 1
ATOM 785 C C . ASN A 1 99 ? 11.956 1.905 -17.336 1.00 96.62 99 ASN A C 1
ATOM 787 O O . ASN A 1 99 ? 11.317 2.922 -17.597 1.00 96.62 99 ASN A O 1
ATOM 791 N N . PHE A 1 100 ? 11.629 1.111 -16.308 1.00 96.50 100 PHE A N 1
ATOM 792 C CA . PHE A 1 100 ? 10.584 1.472 -15.346 1.00 96.50 100 PHE A CA 1
ATOM 793 C C . PHE A 1 100 ? 10.920 2.783 -14.620 1.00 96.50 100 PHE A C 1
ATOM 795 O O . PHE A 1 100 ? 10.066 3.659 -14.492 1.00 96.50 100 PHE A O 1
ATOM 802 N N . ALA A 1 101 ? 12.161 2.927 -14.153 1.00 95.56 101 ALA A N 1
ATOM 803 C CA . ALA A 1 101 ? 12.590 4.108 -13.423 1.00 95.56 101 ALA A CA 1
ATOM 804 C C . ALA A 1 101 ? 12.522 5.378 -14.287 1.00 95.56 101 ALA A C 1
ATOM 806 O O . ALA A 1 101 ? 11.947 6.373 -13.853 1.00 95.56 101 ALA A O 1
ATOM 807 N N . GLU A 1 102 ? 13.023 5.313 -15.521 1.00 96.00 102 GLU A N 1
ATOM 808 C CA . GLU A 1 102 ? 12.975 6.407 -16.497 1.00 96.00 102 GLU A CA 1
ATOM 809 C C . GLU A 1 102 ? 11.536 6.809 -16.828 1.00 96.00 102 GLU A C 1
ATOM 811 O O . GLU A 1 102 ? 11.192 7.988 -16.757 1.00 96.00 102 GLU A O 1
ATOM 816 N N . LYS A 1 103 ? 10.662 5.827 -17.099 1.00 95.25 103 LYS A N 1
ATOM 817 C CA . LYS A 1 103 ? 9.237 6.054 -17.390 1.00 95.25 103 LYS A CA 1
ATOM 818 C C . LYS A 1 103 ? 8.523 6.827 -16.279 1.00 95.25 103 LYS A C 1
ATOM 820 O O . LYS A 1 103 ? 7.6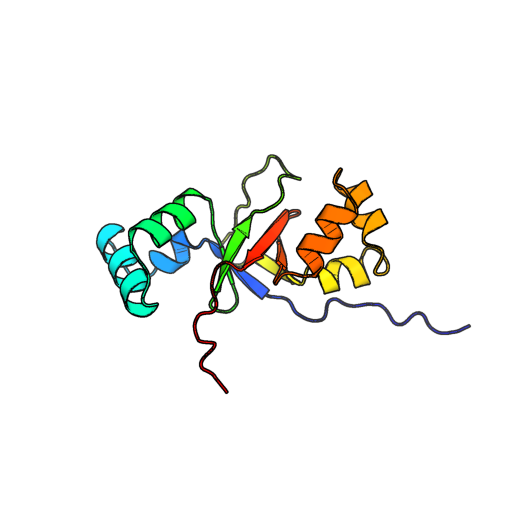25 7.611 -16.570 1.00 95.25 103 LYS A O 1
ATOM 825 N N . HIS A 1 104 ? 8.900 6.581 -15.026 1.00 93.88 104 HIS A N 1
ATOM 826 C CA . HIS A 1 104 ? 8.264 7.157 -13.841 1.00 93.88 104 HIS A CA 1
ATOM 827 C C . HIS A 1 104 ? 9.079 8.284 -13.185 1.00 93.88 104 HIS A C 1
ATOM 829 O O . HIS A 1 104 ? 8.756 8.696 -12.071 1.00 93.88 104 HIS A O 1
ATOM 835 N N . GLY A 1 105 ? 10.135 8.782 -13.840 1.00 93.88 105 GLY A N 1
ATOM 836 C CA . GLY A 1 105 ? 10.950 9.885 -13.319 1.00 93.88 105 GLY A CA 1
ATOM 837 C C . GLY A 1 105 ? 11.630 9.575 -11.979 1.00 93.88 105 GLY A C 1
ATOM 838 O O . GLY A 1 105 ? 11.769 10.452 -11.130 1.00 93.88 105 GLY A O 1
ATOM 839 N N . THR A 1 106 ? 12.024 8.320 -11.748 1.00 94.94 106 THR A N 1
ATOM 840 C CA . THR A 1 106 ? 12.731 7.882 -10.535 1.00 94.94 106 THR A CA 1
ATOM 841 C C . THR A 1 106 ? 14.096 7.278 -10.871 1.00 94.94 106 THR A C 1
ATOM 843 O O . THR A 1 106 ? 14.494 7.202 -12.029 1.00 94.94 106 THR A O 1
ATOM 846 N N . THR A 1 107 ? 14.856 6.857 -9.858 1.00 95.75 107 THR A N 1
ATOM 847 C CA . THR A 1 107 ? 16.180 6.257 -10.064 1.00 95.75 107 THR A CA 1
ATOM 848 C C . THR A 1 107 ? 16.096 4.737 -10.148 1.00 95.75 107 THR A C 1
ATOM 850 O O . THR A 1 107 ? 15.307 4.097 -9.447 1.00 95.75 107 THR A O 1
ATOM 853 N N . GLN A 1 108 ? 16.978 4.127 -10.944 1.00 95.62 108 GLN A N 1
ATOM 854 C CA . GLN A 1 108 ? 17.116 2.667 -11.008 1.00 95.62 108 GLN A CA 1
ATOM 855 C C . GLN A 1 108 ? 17.362 2.066 -9.613 1.00 95.62 108 GLN A C 1
ATOM 857 O O . GLN A 1 108 ? 16.786 1.042 -9.253 1.00 95.62 108 GLN A O 1
ATOM 862 N N . GLN A 1 109 ? 18.179 2.728 -8.788 1.00 95.69 109 GLN A N 1
ATOM 863 C CA . GLN A 1 109 ? 18.455 2.295 -7.417 1.00 95.69 109 GLN A CA 1
ATOM 864 C C . GLN A 1 109 ? 17.176 2.227 -6.574 1.00 95.69 109 GLN A C 1
ATOM 866 O O . GLN A 1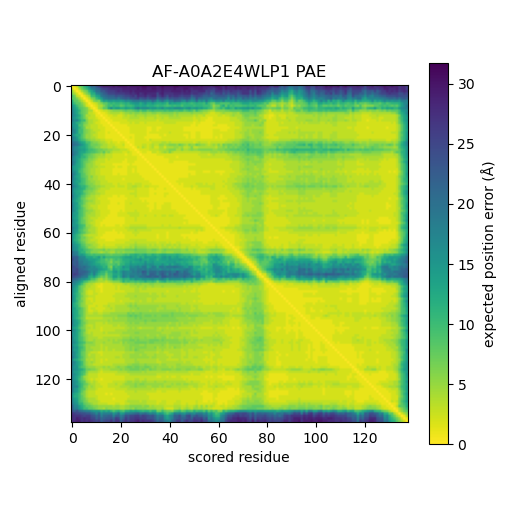 109 ? 16.996 1.280 -5.805 1.00 95.69 109 GLN A O 1
ATOM 871 N N . GLN A 1 110 ? 16.273 3.199 -6.726 1.00 95.44 110 GLN A N 1
ATOM 872 C CA . GLN A 1 110 ? 14.998 3.214 -6.020 1.00 95.44 110 GLN A CA 1
ATOM 873 C C . GLN A 1 110 ? 14.057 2.107 -6.515 1.00 95.44 110 GLN A C 1
ATOM 875 O O . GLN A 1 110 ? 13.483 1.394 -5.690 1.00 95.44 110 GLN A O 1
ATOM 880 N N . ALA A 1 111 ? 13.970 1.890 -7.830 1.00 94.88 111 ALA A N 1
ATOM 881 C CA . ALA A 1 111 ? 13.213 0.777 -8.405 1.00 94.88 111 ALA A CA 1
ATOM 882 C C . ALA A 1 111 ? 13.714 -0.584 -7.886 1.00 94.88 111 ALA A C 1
ATOM 884 O O . ALA A 1 111 ? 12.927 -1.410 -7.422 1.00 94.88 111 ALA A O 1
ATOM 885 N N . CYS A 1 112 ? 15.034 -0.786 -7.845 1.00 94.88 112 CYS A N 1
ATOM 886 C CA . CYS A 1 112 ? 15.651 -1.985 -7.277 1.00 94.88 112 CYS A CA 1
ATOM 887 C C . CYS A 1 112 ? 15.345 -2.159 -5.781 1.00 94.88 112 CYS A C 1
ATOM 889 O O . CYS A 1 112 ? 15.131 -3.281 -5.322 1.00 94.88 112 CYS A O 1
ATOM 891 N N . ARG A 1 113 ? 15.303 -1.071 -4.997 1.00 95.12 113 ARG A N 1
ATOM 892 C CA . ARG A 1 113 ? 14.905 -1.129 -3.578 1.00 95.12 113 ARG A CA 1
ATOM 893 C C . ARG A 1 113 ? 13.453 -1.566 -3.410 1.00 95.12 113 ARG A C 1
ATOM 895 O O . ARG A 1 113 ? 13.167 -2.320 -2.483 1.00 95.12 113 ARG A O 1
ATOM 902 N N . TRP A 1 114 ? 12.550 -1.117 -4.280 1.00 95.25 114 TRP A N 1
ATOM 903 C CA . TRP A 1 114 ? 11.158 -1.563 -4.254 1.00 95.25 114 TRP A CA 1
ATOM 904 C C . TRP A 1 114 ? 11.015 -3.031 -4.645 1.00 95.25 114 TRP A C 1
ATOM 906 O O . TRP A 1 114 ? 10.316 -3.755 -3.947 1.00 95.25 114 TRP A O 1
ATOM 916 N N . LEU A 1 115 ? 11.741 -3.492 -5.667 1.00 93.44 115 LEU A N 1
ATOM 917 C CA . LEU A 1 115 ? 11.748 -4.898 -6.091 1.00 93.44 115 LEU A CA 1
ATOM 918 C C . LEU A 1 115 ? 12.257 -5.866 -5.013 1.00 93.44 115 LEU A C 1
ATOM 920 O O . LEU A 1 115 ? 11.807 -7.004 -4.952 1.00 93.44 115 LEU A O 1
ATOM 924 N N . LYS A 1 116 ? 13.183 -5.424 -4.153 1.00 92.31 116 LYS A N 1
ATOM 925 C CA . LYS A 1 116 ? 13.675 -6.214 -3.008 1.00 92.31 116 LYS A CA 1
ATOM 926 C C . LYS A 1 116 ? 12.696 -6.265 -1.831 1.00 92.31 116 LYS A C 1
ATOM 928 O O . LYS A 1 116 ? 12.935 -6.996 -0.876 1.00 92.31 116 LYS A O 1
ATOM 933 N N . ALA A 1 117 ? 11.643 -5.454 -1.853 1.00 91.62 117 ALA A N 1
ATOM 934 C CA . ALA A 1 117 ? 10.609 -5.430 -0.831 1.00 91.62 117 ALA A CA 1
ATOM 935 C C . ALA A 1 117 ? 9.307 -6.027 -1.377 1.00 91.62 117 ALA A C 1
ATOM 937 O O . ALA A 1 117 ? 9.083 -6.067 -2.584 1.00 91.62 117 ALA A O 1
ATOM 938 N N . ASN A 1 118 ? 8.399 -6.412 -0.481 1.00 92.94 118 ASN A N 1
ATOM 939 C CA . ASN A 1 118 ? 7.051 -6.803 -0.882 1.00 92.94 118 ASN A CA 1
ATOM 940 C C . ASN A 1 118 ? 6.281 -5.559 -1.331 1.00 92.94 118 ASN A C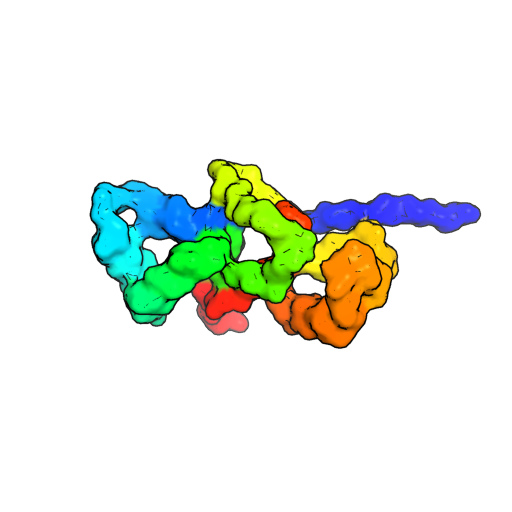 1
ATOM 942 O O . ASN A 1 118 ? 5.754 -4.796 -0.510 1.00 92.94 118 ASN A O 1
ATOM 946 N N . THR A 1 119 ? 6.293 -5.321 -2.640 1.00 96.38 119 THR A N 1
ATOM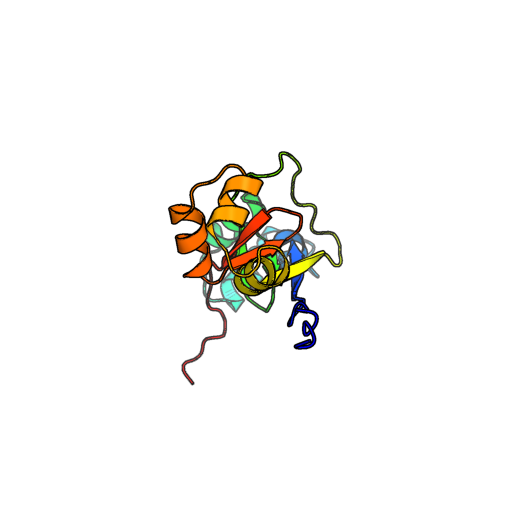 947 C CA . THR A 1 119 ? 5.676 -4.160 -3.269 1.00 96.38 119 THR A CA 1
ATOM 948 C C . THR A 1 119 ? 4.669 -4.563 -4.330 1.00 96.38 119 THR A C 1
ATOM 950 O O . THR A 1 119 ? 4.853 -5.529 -5.073 1.00 96.38 119 THR A O 1
ATOM 953 N N . ILE A 1 120 ? 3.594 -3.790 -4.385 1.00 95.62 120 ILE A N 1
ATOM 954 C CA . ILE A 1 120 ? 2.543 -3.911 -5.387 1.00 95.62 120 ILE A CA 1
ATOM 955 C C . ILE A 1 120 ? 2.481 -2.622 -6.203 1.00 95.62 120 ILE A C 1
ATOM 957 O O . ILE A 1 120 ? 2.844 -1.547 -5.716 1.00 95.62 120 ILE A O 1
ATOM 961 N N . TYR A 1 121 ? 2.036 -2.751 -7.445 1.00 94.12 121 TYR A N 1
ATOM 962 C CA . TYR A 1 121 ? 1.730 -1.650 -8.338 1.00 94.12 121 TYR A CA 1
ATOM 963 C C . TYR A 1 121 ? 0.212 -1.519 -8.451 1.00 94.12 121 TYR A C 1
ATOM 965 O O . TYR A 1 121 ? -0.467 -2.485 -8.801 1.00 94.12 121 TYR A O 1
ATOM 973 N N . LEU A 1 122 ? -0.308 -0.342 -8.115 1.00 91.50 122 LEU A N 1
ATOM 974 C CA . LEU A 1 122 ? -1.735 -0.039 -8.057 1.00 91.50 122 LEU A CA 1
ATOM 975 C C . LEU A 1 122 ? -1.969 1.372 -8.585 1.00 91.50 122 LEU A C 1
ATOM 977 O O . LEU A 1 122 ? -1.345 2.310 -8.094 1.00 91.50 122 LEU A O 1
ATOM 981 N N . ALA A 1 123 ? -2.880 1.518 -9.550 1.00 87.56 123 ALA A N 1
ATOM 982 C CA . ALA A 1 123 ? -3.311 2.816 -10.081 1.00 87.56 123 ALA A CA 1
ATOM 983 C C . ALA A 1 123 ? -2.145 3.763 -10.445 1.00 87.56 123 ALA A C 1
ATOM 985 O O . ALA A 1 123 ? -2.176 4.957 -10.161 1.00 87.56 123 ALA A O 1
ATOM 986 N N . GLY A 1 124 ? -1.086 3.218 -11.049 1.00 89.56 124 GLY A N 1
ATOM 987 C CA . GLY A 1 124 ? 0.078 4.005 -11.448 1.00 89.56 124 GLY A CA 1
ATOM 988 C C . GLY A 1 124 ? 1.128 4.216 -10.354 1.00 89.56 124 GLY A C 1
ATOM 989 O O . GLY A 1 124 ? 2.146 4.836 -10.631 1.00 89.56 124 GLY A O 1
ATOM 990 N N . GLU A 1 125 ? 0.922 3.700 -9.141 1.00 93.19 125 GLU A N 1
ATOM 991 C CA . GLU A 1 125 ? 1.758 3.954 -7.964 1.00 93.19 125 GLU A CA 1
ATOM 992 C C . GLU A 1 125 ? 2.314 2.662 -7.343 1.00 93.19 125 GLU A C 1
ATOM 994 O O . GLU A 1 125 ? 1.727 1.584 -7.418 1.00 93.19 125 GLU A O 1
ATOM 999 N N . VAL A 1 126 ? 3.459 2.782 -6.671 1.00 95.19 126 VAL A N 1
ATOM 1000 C CA . VAL A 1 126 ? 4.125 1.731 -5.902 1.00 95.19 126 VAL A CA 1
ATOM 1001 C C . VAL A 1 126 ? 3.714 1.807 -4.438 1.00 95.19 126 VAL A C 1
ATOM 1003 O O . VAL A 1 126 ? 3.917 2.813 -3.749 1.00 95.19 126 VAL A O 1
ATOM 1006 N N . PHE A 1 127 ? 3.231 0.682 -3.928 1.00 95.81 127 PHE A N 1
ATOM 1007 C CA . PHE A 1 127 ? 2.864 0.483 -2.535 1.00 95.81 127 PHE A CA 1
ATOM 1008 C C . PHE A 1 127 ? 3.749 -0.589 -1.905 1.00 95.81 127 PHE A C 1
ATOM 1010 O O . PHE A 1 127 ? 4.069 -1.593 -2.534 1.00 95.81 127 PHE A O 1
ATOM 1017 N N . ARG A 1 128 ? 4.149 -0.394 -0.647 1.00 96.56 128 ARG A N 1
ATOM 1018 C CA . ARG A 1 128 ? 5.009 -1.320 0.101 1.00 96.56 128 ARG A CA 1
ATOM 1019 C C . ARG A 1 128 ? 4.297 -1.859 1.329 1.00 96.56 128 ARG A C 1
ATOM 1021 O O . ARG A 1 128 ? 3.804 -1.074 2.143 1.00 96.56 128 ARG A O 1
ATOM 1028 N N . GLN A 1 129 ? 4.360 -3.172 1.507 1.00 96.25 129 GLN A N 1
ATOM 1029 C CA . GLN A 1 129 ? 3.839 -3.879 2.672 1.00 96.25 129 GLN A CA 1
ATOM 1030 C C . GLN A 1 129 ? 4.468 -3.341 3.970 1.00 96.25 129 GLN A C 1
ATOM 1032 O O . GLN A 1 129 ? 5.674 -3.085 4.029 1.00 96.25 129 GLN A O 1
ATOM 1037 N N . GLN A 1 130 ? 3.649 -3.137 5.000 1.00 95.88 130 GLN A N 1
ATOM 1038 C CA . GLN A 1 130 ? 4.050 -2.634 6.323 1.00 95.88 130 GLN A CA 1
ATOM 1039 C C . GLN A 1 130 ? 3.912 -3.671 7.439 1.00 95.88 130 GLN A C 1
ATOM 1041 O O . GLN A 1 130 ? 4.350 -3.422 8.566 1.00 95.88 130 GLN A O 1
ATOM 1046 N N . THR A 1 131 ? 3.260 -4.789 7.144 1.00 94.56 131 THR A N 1
ATOM 1047 C CA . THR A 1 131 ? 2.826 -5.798 8.111 1.00 94.56 131 THR A CA 1
ATOM 1048 C C . THR A 1 131 ? 3.215 -7.186 7.637 1.00 94.56 131 THR A C 1
ATOM 1050 O O . THR A 1 131 ? 3.544 -7.377 6.475 1.00 94.56 131 THR A O 1
ATOM 1053 N N . CYS A 1 132 ? 3.164 -8.159 8.531 1.00 91.19 132 CYS A N 1
ATOM 1054 C CA . CYS A 1 132 ? 3.276 -9.582 8.220 1.00 91.19 132 CYS A CA 1
ATOM 1055 C C . CYS A 1 132 ? 2.246 -10.350 9.059 1.00 91.19 132 CYS A C 1
ATOM 1057 O O . CYS A 1 132 ? 2.573 -11.266 9.808 1.00 91.19 132 CYS A O 1
ATOM 1059 N N . PHE A 1 133 ? 0.986 -9.916 8.996 1.00 89.81 133 PHE A N 1
ATOM 1060 C CA . PHE A 1 133 ? -0.100 -10.567 9.724 1.00 89.81 133 PHE A CA 1
ATOM 1061 C C . PHE A 1 133 ? -0.243 -12.011 9.254 1.00 89.81 133 PHE A C 1
ATOM 1063 O O . PHE A 1 133 ? -0.189 -12.271 8.058 1.00 89.81 133 PHE A O 1
ATOM 1070 N N . GLY A 1 134 ? -0.390 -12.957 10.179 1.00 73.44 134 GLY A N 1
ATOM 1071 C CA . GLY A 1 134 ? -0.563 -14.361 9.807 1.00 73.44 134 GLY A CA 1
ATOM 1072 C C . GLY A 1 134 ? 0.662 -15.022 9.165 1.00 73.44 134 GLY A C 1
ATOM 1073 O O . GLY A 1 134 ? 0.552 -16.176 8.769 1.00 73.44 134 GLY A O 1
ATOM 1074 N N . ALA A 1 135 ? 1.838 -14.374 9.134 1.00 56.12 135 ALA A N 1
ATOM 1075 C CA . ALA A 1 135 ? 3.109 -15.091 9.023 1.00 56.12 135 ALA A CA 1
ATOM 1076 C C . ALA A 1 135 ? 3.402 -15.763 10.375 1.00 56.12 135 ALA A C 1
ATOM 1078 O O . ALA A 1 135 ? 4.348 -15.414 11.080 1.00 56.12 135 ALA A O 1
ATOM 1079 N N . ALA A 1 136 ? 2.520 -16.677 10.786 1.00 38.94 136 ALA A N 1
ATOM 1080 C CA . ALA A 1 136 ? 2.899 -17.688 11.749 1.00 38.94 136 ALA A CA 1
ATOM 1081 C C . ALA A 1 136 ? 4.051 -18.459 11.105 1.00 38.94 136 ALA A C 1
ATOM 1083 O O . ALA A 1 136 ? 3.971 -18.810 9.928 1.00 38.94 136 ALA A O 1
ATOM 1084 N N . HIS A 1 137 ? 5.132 -18.649 11.854 1.00 35.84 137 HIS A N 1
ATOM 1085 C CA . HIS A 1 137 ? 6.149 -19.631 11.520 1.00 35.84 137 HIS A CA 1
ATOM 1086 C C . HIS A 1 137 ? 5.458 -20.924 11.060 1.00 35.84 137 HIS A C 1
ATOM 1088 O O . HIS A 1 137 ? 4.777 -21.569 11.858 1.00 35.84 137 HIS A O 1
ATOM 1094 N N . ALA A 1 138 ? 5.596 -21.238 9.776 1.00 32.41 138 ALA A N 1
ATOM 1095 C CA . ALA A 1 138 ? 5.501 -22.594 9.265 1.00 32.41 138 ALA A CA 1
ATOM 1096 C C . ALA A 1 138 ? 6.935 -23.092 9.087 1.00 32.41 138 ALA A C 1
ATOM 1098 O O . ALA A 1 138 ? 7.762 -22.290 8.585 1.00 32.41 138 ALA A O 1
#

Radius of gyration: 16.78 Å; Cα contacts (8 Å, |Δi|>4): 204; chains: 1; bounding box: 39×36×54 Å

Nearest PDB structures (foldseek):
  8f3x-assembly1_A  TM=5.640E-01  e=2.275E+00  Enterococcus faecium
  2l7z-assembly1_A  TM=4.805E-01  e=4.420E+00  Homo sapiens

Sequence (138 aa):
MKGQKERRISKRINVVLLESHVMSGFDSEKEAIKHFANKHNILTQRVKRWIAAGAVWADGQVYLRKSKFSDSPVVAGDECEAVLLSDYIRVTFDNNATNFAEKHGTTQQQACRWLKANTIYLAGEVFRQQTCFGAAHA